Protein AF-A0AAW0YA06-F1 (afdb_monomer_lite)

Organism: Cherax quadricarinatus (NCBI:txid27406)

Foldseek 3Di:
DPDPPPDDPVPDDDDDDDPDAAAAAEDDPPHDAEEDEQEEQERHFDQDPVVRDTDANYEYAEQQYQAEQYEFEHYAAEPYEYEYYPQPCPPDPNSQEYYNYHFYHHPYYPYHYNDPRRHYDDDD

Sequence (124 aa):
WELENSCSHAEDVGIRCYPGTWAGIRLGMTAHESHIKGVVIEKAGLLDYTTRTFKPALQIDFHHHVIQDIEVRDNSHDGVGVIYSNQYAIANPDARVFKGCSFTRNKRHGISLKQMGVNITGEC

pLDDT: mean 84.18, std 11.28, range [50.59, 95.88]

Secondary structure (DSSP, 8-state):
---TT---GGG----------B--EEE-TTPPP-EEES-EEESB--EETTTTEEPPSEEEEEE-SEEES-EEES-SS-SEEEEEE-TT--S-GGGGEEES-EEES-SS-SEEESSS--EEES--

Structure (mmCIF, N/CA/C/O backbone):
data_AF-A0AAW0YA06-F1
#
_entry.id   AF-A0AAW0YA06-F1
#
loop_
_atom_site.group_PDB
_atom_site.id
_atom_site.type_symbol
_atom_site.label_atom_id
_atom_site.label_alt_id
_atom_site.label_comp_id
_atom_site.label_asym_id
_atom_site.label_entity_id
_atom_site.label_seq_id
_atom_site.pdbx_PDB_ins_code
_atom_site.Cartn_x
_atom_site.Cartn_y
_atom_site.Cartn_z
_atom_site.occupancy
_atom_site.B_iso_or_equiv
_atom_site.auth_seq_id
_atom_site.auth_comp_id
_atom_site.auth_asym_id
_atom_site.auth_atom_id
_atom_site.pdbx_PDB_model_num
ATOM 1 N N . TRP A 1 1 ? -21.695 16.722 49.289 1.00 50.59 1 TRP A N 1
ATOM 2 C CA . TRP A 1 1 ? -22.505 15.761 48.533 1.00 50.59 1 TRP A CA 1
ATOM 3 C C . TRP A 1 1 ? -21.975 15.835 47.121 1.00 50.59 1 TRP A C 1
ATOM 5 O O . TRP A 1 1 ? -22.292 16.769 46.400 1.00 50.59 1 TRP A O 1
ATOM 15 N N . GLU A 1 2 ? -21.006 14.974 46.818 1.00 55.81 2 GLU A N 1
ATOM 16 C CA . GLU A 1 2 ? -20.460 14.854 45.467 1.00 55.81 2 GLU A CA 1
ATOM 17 C C . GLU A 1 2 ? -21.506 14.140 44.612 1.00 55.81 2 GLU A C 1
ATOM 19 O O . GLU A 1 2 ? -22.093 13.146 45.039 1.00 55.81 2 GLU A O 1
ATOM 24 N N . LEU A 1 3 ? -21.819 14.725 43.460 1.00 62.06 3 LEU A N 1
ATOM 25 C CA . LEU A 1 3 ? -22.859 14.251 42.559 1.00 62.06 3 LEU A CA 1
ATOM 26 C C . LEU A 1 3 ? -22.314 13.045 41.778 1.00 62.06 3 LEU A C 1
ATOM 28 O O . LEU A 1 3 ? -21.813 13.189 40.667 1.00 62.06 3 LEU A O 1
ATOM 32 N N . GLU A 1 4 ? -22.366 11.854 42.375 1.00 58.62 4 GLU A N 1
ATOM 33 C CA . GLU A 1 4 ? -22.130 10.606 41.645 1.00 58.62 4 GLU A CA 1
ATOM 34 C C . GLU A 1 4 ? -23.171 10.481 40.518 1.00 58.62 4 GLU A C 1
ATOM 36 O O . GLU A 1 4 ? -24.377 10.529 40.772 1.00 58.62 4 GLU A O 1
ATOM 41 N N . ASN A 1 5 ? -22.693 10.290 39.280 1.00 64.94 5 ASN A N 1
ATOM 42 C CA . ASN A 1 5 ? -23.463 10.175 38.026 1.00 64.94 5 ASN A CA 1
ATOM 43 C C . ASN A 1 5 ? -23.934 11.497 37.380 1.00 64.94 5 ASN A C 1
ATOM 45 O O . ASN A 1 5 ? -25.054 11.582 36.882 1.00 64.94 5 ASN A O 1
ATOM 49 N N . SER A 1 6 ? -23.082 12.525 37.339 1.00 71.19 6 SER A N 1
ATOM 50 C CA . SER A 1 6 ? -23.384 13.797 36.658 1.00 71.19 6 SER A CA 1
ATOM 51 C C . SER A 1 6 ? -22.949 13.876 35.188 1.00 71.19 6 SER A C 1
ATOM 53 O O . SER A 1 6 ? -22.956 14.975 34.630 1.00 71.19 6 SER A O 1
ATOM 55 N N . CYS A 1 7 ? -22.504 12.774 34.575 1.00 76.81 7 CYS A N 1
ATOM 56 C CA . CYS A 1 7 ? -21.966 12.828 33.217 1.00 76.81 7 CYS A CA 1
ATOM 57 C C . CYS A 1 7 ? -23.055 13.206 32.203 1.00 76.81 7 CYS A C 1
ATOM 59 O O . CYS A 1 7 ? -24.151 12.646 32.191 1.00 76.81 7 CYS A O 1
ATOM 61 N N . SER A 1 8 ? -22.742 14.175 31.353 1.00 81.81 8 SER A N 1
ATOM 62 C CA . SER A 1 8 ? -23.577 14.607 30.235 1.00 81.81 8 SER A CA 1
ATOM 63 C C . SER A 1 8 ? -23.331 13.734 29.000 1.00 81.81 8 SER A C 1
ATOM 65 O O . SER A 1 8 ? -22.274 13.127 28.872 1.00 81.81 8 SER A O 1
ATOM 67 N N . HIS A 1 9 ? -24.242 13.747 28.019 1.00 82.75 9 HIS A N 1
ATOM 68 C CA . HIS A 1 9 ? -24.037 13.051 26.734 1.00 82.75 9 HIS A CA 1
ATOM 69 C C . HIS A 1 9 ? -22.807 13.531 25.938 1.00 82.75 9 HIS A C 1
ATOM 71 O O . HIS A 1 9 ? -22.383 12.877 24.988 1.00 82.75 9 HIS A O 1
ATOM 77 N N . ALA A 1 10 ? -22.203 14.666 26.313 1.00 79.44 10 ALA A N 1
ATOM 78 C CA . ALA A 1 10 ? -20.916 15.088 25.762 1.00 79.44 10 ALA A CA 1
ATOM 79 C C . ALA A 1 10 ? -19.749 14.183 26.211 1.00 79.44 10 ALA A C 1
ATOM 81 O O . ALA A 1 10 ? -18.671 14.234 25.623 1.00 79.44 10 ALA A O 1
ATOM 82 N N . GLU A 1 11 ? -19.966 13.359 27.237 1.00 82.38 11 GLU A N 1
ATOM 83 C CA . GLU A 1 11 ? -18.997 12.438 27.836 1.00 82.38 11 GLU A CA 1
ATOM 84 C C . GLU A 1 11 ? -19.298 10.972 27.473 1.00 82.38 11 GLU A C 1
ATOM 86 O O . GLU A 1 11 ? -18.693 10.053 28.028 1.00 82.38 11 GLU A O 1
ATOM 91 N N . ASP A 1 12 ? -20.202 10.741 26.514 1.00 83.25 12 ASP A N 1
ATOM 92 C CA . ASP A 1 12 ? -20.540 9.402 26.040 1.00 83.25 12 ASP A CA 1
ATOM 93 C C . ASP A 1 12 ? -19.331 8.744 25.352 1.00 83.25 12 ASP A C 1
ATOM 95 O O . ASP A 1 12 ? -18.788 9.227 24.352 1.00 83.25 12 ASP A O 1
ATOM 99 N N . VAL A 1 13 ? -18.919 7.585 25.870 1.00 80.69 13 VAL A N 1
ATOM 100 C CA . VAL A 1 13 ? -17.840 6.775 25.291 1.00 80.69 13 VAL A CA 1
ATOM 101 C C . VAL A 1 13 ? -18.437 5.716 24.369 1.00 80.69 13 VAL A C 1
ATOM 103 O O . VAL A 1 13 ? -19.049 4.746 24.810 1.00 80.69 13 VAL A O 1
ATOM 106 N N . GLY A 1 14 ? -18.220 5.870 23.063 1.00 79.50 14 GLY A N 1
ATOM 107 C CA . GLY A 1 14 ? -18.595 4.866 22.068 1.00 79.50 14 GLY A CA 1
ATOM 108 C C . GLY A 1 14 ? -17.516 3.797 21.885 1.00 79.50 14 GLY A C 1
ATOM 109 O O . GLY A 1 14 ? -16.374 4.112 21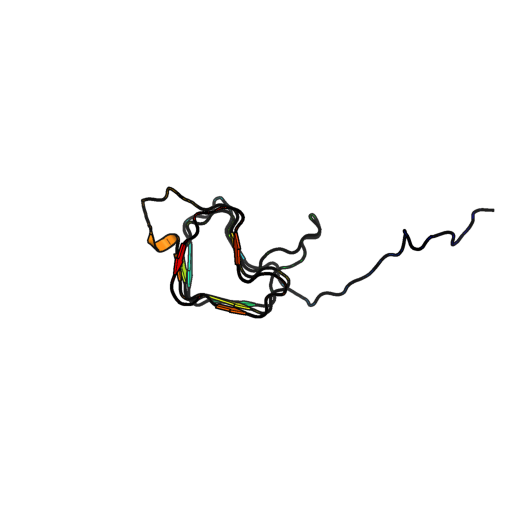.551 1.00 79.50 14 GLY A O 1
ATOM 110 N N . ILE A 1 15 ? -17.881 2.519 22.025 1.00 80.12 15 ILE A N 1
ATOM 111 C CA . ILE A 1 15 ? -17.013 1.385 21.675 1.00 80.12 15 ILE A CA 1
ATOM 112 C C . ILE A 1 15 ? -17.396 0.887 20.281 1.00 80.12 15 ILE A C 1
ATOM 114 O O . ILE A 1 15 ? -18.559 0.591 20.012 1.00 80.12 15 ILE A O 1
ATOM 118 N N . ARG A 1 16 ? -16.412 0.762 19.384 1.00 77.94 16 ARG A N 1
ATOM 119 C CA . ARG A 1 16 ? -16.609 0.195 18.044 1.00 77.94 16 ARG A CA 1
ATOM 120 C C . ARG A 1 16 ? -15.691 -0.997 17.829 1.00 77.94 16 ARG A C 1
ATOM 122 O O . ARG A 1 16 ? -14.472 -0.848 17.792 1.00 77.94 16 ARG A O 1
ATOM 129 N N . CYS A 1 17 ? -16.291 -2.167 17.640 1.00 78.94 17 CYS A N 1
ATOM 130 C CA . CYS A 1 17 ? -15.562 -3.382 17.302 1.00 78.94 17 CYS A CA 1
ATOM 131 C C . CYS A 1 17 ? -15.125 -3.353 15.834 1.00 78.94 17 CYS A C 1
ATOM 133 O O . CYS A 1 17 ? -15.897 -2.985 14.943 1.00 78.94 17 CYS A O 1
ATOM 135 N N . TYR A 1 18 ? -13.894 -3.789 15.584 1.00 77.38 18 TYR A N 1
ATOM 136 C CA . TYR A 1 18 ? -13.359 -4.004 14.245 1.00 77.38 18 TYR A CA 1
ATOM 137 C C . TYR A 1 18 ? -12.968 -5.477 14.088 1.00 77.38 18 TYR A C 1
ATOM 139 O O . TYR A 1 18 ? -12.548 -6.095 15.067 1.00 77.38 18 TYR A O 1
ATOM 147 N N . PRO A 1 19 ? -13.112 -6.058 12.882 1.00 81.44 19 PRO A N 1
ATOM 148 C CA . PRO A 1 19 ? -12.609 -7.399 12.623 1.00 81.44 19 PRO A CA 1
ATOM 149 C C . PRO A 1 19 ? -11.094 -7.440 12.846 1.00 81.44 19 PRO A C 1
ATOM 151 O O . PRO A 1 19 ? -10.405 -6.446 12.610 1.00 81.44 19 PRO A O 1
ATOM 154 N N . GLY A 1 20 ? -10.583 -8.592 13.283 1.00 82.25 20 GLY A N 1
ATOM 155 C CA . GLY A 1 20 ? -9.148 -8.801 13.438 1.00 82.25 20 GLY A CA 1
ATOM 156 C C . GLY A 1 20 ? -8.441 -8.645 12.093 1.00 82.25 20 GLY A C 1
ATOM 157 O O . GLY A 1 20 ? -8.653 -9.445 11.184 1.00 82.25 20 GLY A O 1
ATOM 158 N N . THR A 1 21 ? -7.620 -7.608 11.971 1.00 89.19 21 THR A N 1
ATOM 159 C CA . THR A 1 21 ? -6.784 -7.343 10.797 1.00 89.19 21 THR A CA 1
ATOM 160 C C . THR A 1 21 ? -5.326 -7.268 11.199 1.00 89.19 21 THR A C 1
ATOM 162 O O . THR A 1 21 ? -5.008 -6.901 12.329 1.00 89.19 21 THR A O 1
ATOM 165 N N . TRP A 1 22 ? -4.428 -7.574 10.273 1.00 91.56 22 TRP A N 1
ATOM 166 C CA . TRP A 1 22 ? -2.991 -7.419 10.489 1.00 91.56 22 TRP A CA 1
ATOM 167 C C . TRP A 1 22 ? -2.506 -6.045 10.007 1.00 91.56 22 TRP A C 1
ATOM 169 O O . TRP A 1 22 ? -3.250 -5.278 9.390 1.00 91.56 22 TRP A O 1
ATOM 179 N N . ALA A 1 23 ? -1.258 -5.702 10.328 1.00 89.44 23 ALA A N 1
ATOM 180 C CA . ALA A 1 23 ? -0.704 -4.376 10.053 1.00 89.44 23 ALA A CA 1
ATOM 181 C C . ALA A 1 23 ? -0.622 -4.028 8.557 1.00 89.44 23 ALA A C 1
ATOM 183 O O . ALA A 1 23 ? -0.687 -2.851 8.218 1.00 89.44 23 ALA A O 1
ATOM 184 N N . GLY A 1 24 ? -0.536 -5.030 7.680 1.00 93.50 24 GLY A N 1
ATOM 185 C CA . GLY A 1 24 ? -0.212 -4.839 6.271 1.00 93.50 24 GLY A CA 1
ATOM 186 C C . GLY A 1 24 ? 1.295 -4.840 6.018 1.00 93.50 24 GLY A C 1
ATOM 187 O O . GLY A 1 24 ? 2.094 -5.219 6.879 1.00 93.50 24 GLY A O 1
ATOM 188 N N . ILE A 1 25 ? 1.680 -4.418 4.819 1.00 94.06 25 ILE A N 1
ATOM 189 C CA . ILE A 1 25 ? 3.073 -4.342 4.369 1.00 94.06 25 ILE A CA 1
ATOM 190 C C . ILE A 1 25 ? 3.482 -2.875 4.322 1.00 94.06 25 ILE A C 1
ATOM 192 O O . ILE A 1 25 ? 2.747 -2.042 3.795 1.00 94.06 25 ILE A O 1
ATOM 196 N N . ARG A 1 26 ? 4.672 -2.554 4.834 1.00 93.81 26 ARG A N 1
ATOM 197 C CA . ARG A 1 26 ? 5.251 -1.215 4.716 1.00 93.81 26 ARG A CA 1
ATOM 198 C C . ARG A 1 26 ? 6.625 -1.267 4.067 1.00 93.81 26 ARG A C 1
ATOM 200 O O . ARG A 1 26 ? 7.537 -1.894 4.597 1.00 93.81 26 ARG A O 1
ATOM 207 N N . LEU A 1 27 ? 6.771 -0.544 2.965 1.00 93.62 27 LEU A N 1
ATOM 208 C CA . LEU A 1 27 ? 8.048 -0.244 2.335 1.00 93.62 27 LEU A CA 1
ATOM 209 C C . LEU A 1 27 ? 8.522 1.112 2.862 1.00 93.62 27 LEU A C 1
ATOM 211 O O . LEU A 1 27 ? 7.934 2.155 2.565 1.00 93.62 27 LEU A O 1
ATOM 215 N N . GLY A 1 28 ? 9.518 1.069 3.747 1.00 92.75 28 GLY A N 1
ATOM 216 C CA . GLY A 1 28 ? 10.032 2.250 4.438 1.00 92.75 28 GLY A CA 1
ATOM 217 C C . GLY A 1 28 ? 10.845 3.170 3.528 1.00 92.75 28 GLY A C 1
ATOM 218 O O . GLY A 1 28 ? 11.366 2.742 2.505 1.00 92.75 28 GLY A O 1
ATOM 219 N N . MET A 1 29 ? 11.019 4.427 3.945 1.00 91.06 29 MET A N 1
ATOM 220 C CA . MET A 1 29 ? 11.734 5.464 3.176 1.00 91.06 29 MET A CA 1
ATOM 221 C C . MET A 1 29 ? 13.146 5.072 2.712 1.00 91.06 29 MET A C 1
ATOM 223 O O . MET A 1 29 ? 13.612 5.564 1.691 1.00 91.06 29 MET A O 1
ATOM 227 N N . THR A 1 30 ? 13.847 4.242 3.485 1.00 91.31 30 THR A N 1
ATOM 228 C CA . THR A 1 30 ? 15.235 3.820 3.228 1.00 91.31 30 THR A CA 1
ATOM 229 C C . THR A 1 30 ? 15.336 2.422 2.626 1.00 91.31 30 THR A C 1
ATOM 231 O O . THR A 1 30 ? 16.445 1.911 2.444 1.00 91.31 30 THR A O 1
ATOM 234 N N . ALA A 1 31 ? 14.199 1.779 2.342 1.00 89.31 31 ALA A N 1
ATOM 235 C CA . ALA A 1 31 ? 14.193 0.490 1.674 1.00 89.31 31 ALA A CA 1
ATOM 236 C C . ALA A 1 31 ? 14.907 0.615 0.322 1.00 89.31 31 ALA A C 1
ATOM 238 O O . ALA A 1 31 ? 14.855 1.654 -0.330 1.00 89.31 31 ALA A O 1
ATOM 239 N N . HIS A 1 32 ? 15.632 -0.427 -0.074 1.00 87.94 32 HIS A N 1
ATOM 240 C CA . HIS A 1 32 ? 16.143 -0.516 -1.438 1.00 87.94 32 HIS A CA 1
ATOM 241 C C . HIS A 1 32 ? 15.019 -0.952 -2.380 1.00 87.94 32 HIS A C 1
ATOM 243 O O . HIS A 1 32 ? 13.982 -1.461 -1.934 1.00 87.94 32 HIS A O 1
ATOM 249 N N . GLU A 1 33 ? 15.238 -0.772 -3.686 1.00 87.38 33 GLU A N 1
ATOM 250 C CA . GLU A 1 33 ? 14.307 -1.257 -4.703 1.00 87.38 33 GLU A CA 1
ATOM 251 C C . GLU A 1 33 ? 13.927 -2.714 -4.402 1.00 87.38 33 GLU A C 1
ATOM 253 O O . GLU A 1 33 ? 14.774 -3.566 -4.138 1.00 87.38 33 GLU A O 1
ATOM 258 N N . SER A 1 34 ? 12.622 -2.967 -4.376 1.00 88.56 34 SER A N 1
ATOM 259 C CA . SER A 1 34 ? 12.033 -4.246 -3.986 1.00 88.56 34 SER A CA 1
ATOM 260 C C . SER A 1 34 ? 10.934 -4.580 -4.977 1.00 88.56 34 SER A C 1
ATOM 262 O O . SER A 1 34 ? 10.322 -3.679 -5.554 1.00 88.56 34 SER A O 1
ATOM 264 N N . HIS A 1 35 ? 10.731 -5.868 -5.229 1.00 90.00 35 HIS A N 1
ATOM 265 C CA . HIS A 1 35 ? 9.823 -6.347 -6.265 1.00 90.00 35 HIS A CA 1
ATOM 266 C C . HIS A 1 35 ? 8.684 -7.110 -5.595 1.00 90.00 35 HIS A C 1
ATOM 268 O O . HIS A 1 35 ? 8.921 -8.111 -4.922 1.00 90.00 35 HIS A O 1
ATOM 274 N N . ILE A 1 36 ? 7.453 -6.637 -5.777 1.00 91.38 36 ILE A N 1
ATOM 275 C CA . ILE A 1 36 ? 6.233 -7.301 -5.309 1.00 91.38 36 ILE A CA 1
ATOM 276 C C . ILE A 1 36 ? 5.419 -7.657 -6.546 1.00 91.38 36 ILE A C 1
ATOM 278 O O . ILE A 1 36 ? 4.956 -6.766 -7.260 1.00 91.38 36 ILE A O 1
ATOM 282 N N . LYS A 1 37 ? 5.286 -8.959 -6.815 1.00 92.44 37 LYS A N 1
ATOM 283 C CA . LYS A 1 37 ? 4.596 -9.469 -8.003 1.00 92.44 37 LYS A CA 1
ATOM 284 C C . LYS A 1 37 ? 3.682 -10.640 -7.675 1.00 92.44 37 LYS A C 1
ATOM 286 O O . LYS A 1 37 ? 4.121 -11.545 -6.970 1.00 92.44 37 LYS A O 1
ATOM 291 N N . GLY A 1 38 ? 2.454 -10.642 -8.196 1.00 93.06 38 GLY A N 1
ATOM 292 C CA . GLY A 1 38 ? 1.536 -11.782 -8.056 1.00 93.06 38 GLY A CA 1
ATOM 293 C C . GLY A 1 38 ? 1.048 -12.011 -6.622 1.00 93.06 38 GLY A C 1
ATOM 294 O O . GLY A 1 38 ? 0.904 -13.157 -6.198 1.00 93.06 38 GLY A O 1
ATOM 295 N N . VAL A 1 39 ? 0.870 -10.940 -5.843 1.00 94.69 39 VAL A N 1
ATOM 296 C CA . VAL A 1 39 ? 0.545 -11.023 -4.409 1.00 94.69 39 VAL A CA 1
ATOM 297 C C . VAL A 1 39 ? -0.894 -10.590 -4.149 1.00 94.69 39 VAL A C 1
ATOM 299 O O . VAL A 1 39 ? -1.337 -9.559 -4.649 1.00 94.69 39 VAL A O 1
ATOM 302 N N . VAL A 1 40 ? -1.588 -11.341 -3.290 1.00 95.88 40 VAL A N 1
ATOM 303 C CA . VAL A 1 40 ? -2.904 -10.975 -2.750 1.00 95.88 40 VAL A CA 1
ATOM 304 C C . VAL A 1 40 ? -2.737 -10.416 -1.336 1.00 95.88 40 VAL A C 1
ATOM 306 O O . VAL A 1 40 ? -2.205 -11.088 -0.453 1.00 95.88 40 VAL A O 1
ATOM 309 N N . ILE A 1 41 ? -3.197 -9.186 -1.109 1.00 95.75 41 ILE A N 1
ATOM 310 C CA . ILE A 1 41 ? -3.173 -8.498 0.184 1.00 95.75 41 ILE A CA 1
ATOM 311 C C . ILE A 1 41 ? -4.612 -8.323 0.667 1.00 95.75 41 ILE A C 1
ATOM 313 O O . ILE A 1 41 ? -5.375 -7.524 0.118 1.00 95.75 41 ILE A O 1
ATOM 317 N N . GLU A 1 42 ? -4.974 -9.048 1.725 1.00 94.94 42 GLU A N 1
ATOM 318 C CA . GLU A 1 42 ? -6.316 -8.991 2.304 1.00 94.94 42 GLU A CA 1
ATOM 319 C C . GLU A 1 42 ? -6.334 -8.899 3.829 1.00 94.94 42 GLU A C 1
ATOM 321 O O . GLU A 1 42 ? -5.382 -9.296 4.508 1.00 94.94 42 GLU A O 1
ATOM 326 N N . LYS A 1 43 ? -7.450 -8.389 4.373 1.00 93.75 43 LYS A N 1
ATOM 327 C CA . LYS A 1 43 ? -7.705 -8.266 5.821 1.00 93.75 43 LYS A CA 1
ATOM 328 C C . LYS A 1 43 ? -6.596 -7.507 6.565 1.00 93.75 43 LYS A C 1
ATOM 330 O O . LYS A 1 43 ? -6.288 -7.813 7.718 1.00 93.75 43 LYS A O 1
ATOM 335 N N . ALA A 1 44 ? -5.995 -6.517 5.911 1.00 92.94 44 ALA A N 1
ATOM 336 C CA . ALA A 1 44 ? -4.938 -5.668 6.445 1.00 92.94 44 ALA A CA 1
ATOM 337 C C . ALA A 1 44 ? -5.448 -4.259 6.798 1.00 92.94 44 ALA A C 1
ATOM 339 O O . ALA A 1 44 ? -6.629 -3.936 6.629 1.00 92.94 44 ALA A O 1
ATOM 340 N N . GLY A 1 45 ? -4.539 -3.419 7.294 1.00 86.25 45 GLY A N 1
ATOM 341 C CA . GLY A 1 45 ? -4.813 -2.043 7.695 1.00 86.25 45 GLY A CA 1
ATOM 342 C C . GLY A 1 45 ? -5.232 -1.937 9.156 1.00 86.25 45 GLY A C 1
ATOM 343 O O . GLY A 1 45 ? -6.306 -1.424 9.457 1.00 86.25 45 GLY A O 1
ATOM 344 N N . LEU A 1 46 ? -4.403 -2.463 10.063 1.00 82.56 46 LEU A N 1
ATOM 345 C CA . LEU A 1 46 ? -4.594 -2.364 11.513 1.00 82.56 46 LEU A CA 1
ATOM 346 C C . LEU A 1 46 ? -4.632 -0.897 11.982 1.00 82.56 46 LEU A C 1
ATOM 348 O O . LEU A 1 46 ? -3.944 -0.024 11.446 1.00 82.56 46 LEU A O 1
ATOM 352 N N . LEU A 1 47 ? -5.434 -0.643 13.018 1.00 79.06 47 LEU A N 1
ATOM 353 C CA . LEU A 1 47 ? -5.452 0.625 13.741 1.00 79.06 47 LEU A CA 1
ATOM 354 C C . LEU A 1 47 ? -4.149 0.788 14.528 1.00 79.06 47 LEU A C 1
ATOM 356 O O . LEU A 1 47 ? -3.871 0.022 15.449 1.00 79.06 47 LEU A O 1
ATOM 360 N N . ASP A 1 48 ? -3.370 1.810 14.198 1.00 77.88 48 ASP A N 1
ATOM 361 C CA . ASP A 1 48 ? -2.228 2.209 15.012 1.00 77.88 48 ASP A CA 1
ATOM 362 C C . ASP A 1 48 ? -2.733 2.957 16.254 1.00 77.88 48 ASP A C 1
ATOM 364 O O . ASP A 1 48 ? -3.254 4.069 16.152 1.00 77.88 48 ASP A O 1
ATOM 368 N N . TYR A 1 49 ? -2.585 2.343 17.431 1.00 71.56 49 TYR A N 1
ATOM 369 C CA . TYR A 1 49 ? -3.059 2.891 18.706 1.00 71.56 49 TYR A CA 1
ATOM 370 C C . TYR A 1 49 ? -2.359 4.191 19.115 1.00 71.56 49 TYR A C 1
ATOM 372 O O . TYR A 1 49 ? -2.949 4.988 19.843 1.00 71.56 49 TYR A O 1
ATOM 380 N N . THR A 1 50 ? -1.134 4.433 18.636 1.00 78.31 50 THR A N 1
ATOM 381 C CA . THR A 1 50 ? -0.383 5.651 18.977 1.00 78.31 50 THR A CA 1
ATOM 382 C C . THR A 1 50 ? -0.943 6.866 18.249 1.00 78.31 50 THR A C 1
ATOM 384 O O . THR A 1 50 ? -1.166 7.912 18.853 1.00 78.31 50 THR A O 1
ATOM 387 N N . THR A 1 51 ? -1.244 6.713 16.958 1.00 80.62 51 THR A N 1
ATOM 388 C CA . THR A 1 51 ? -1.786 7.792 16.123 1.00 80.62 51 THR A CA 1
ATOM 389 C C . THR A 1 51 ? -3.311 7.785 16.049 1.00 80.62 51 THR A C 1
ATOM 391 O O . THR A 1 51 ? -3.895 8.729 15.527 1.00 80.62 51 THR A O 1
ATOM 394 N N . ARG A 1 52 ? -3.966 6.731 16.557 1.00 77.25 52 ARG A N 1
ATOM 395 C CA . ARG A 1 52 ? -5.411 6.463 16.426 1.00 77.25 52 ARG A CA 1
ATOM 396 C C . ARG A 1 52 ? -5.886 6.499 14.969 1.00 77.25 52 ARG A C 1
ATOM 398 O O . ARG A 1 52 ? -7.023 6.869 14.685 1.00 77.25 52 ARG A O 1
ATOM 405 N N . THR A 1 53 ? -5.014 6.112 14.035 1.00 83.44 53 THR A N 1
ATOM 406 C CA . THR A 1 53 ? -5.322 6.089 12.600 1.00 83.44 53 THR A CA 1
ATOM 407 C C . THR A 1 53 ? -5.149 4.696 12.027 1.00 83.44 53 THR A C 1
ATOM 409 O O . THR A 1 53 ? -4.175 4.001 12.316 1.00 83.44 53 THR A O 1
ATOM 412 N N . PHE A 1 54 ? -6.106 4.281 11.203 1.00 86.19 54 PHE A N 1
ATOM 413 C CA . PHE A 1 54 ? -5.928 3.100 10.374 1.00 86.19 54 PHE A CA 1
ATOM 414 C C . PHE A 1 54 ? -4.863 3.369 9.313 1.00 86.19 54 PHE A C 1
ATOM 416 O O . PHE A 1 54 ? -4.763 4.484 8.790 1.00 86.19 54 PHE A O 1
ATOM 423 N N . LYS A 1 55 ? -4.063 2.346 9.019 1.00 90.50 55 LYS A N 1
ATOM 424 C CA . LYS A 1 55 ? -3.029 2.394 7.985 1.00 90.50 55 LYS A CA 1
ATOM 425 C C . LYS A 1 55 ? -3.506 1.691 6.711 1.00 90.50 55 LYS A C 1
ATOM 427 O O . LYS A 1 55 ? -4.364 0.812 6.804 1.00 90.50 55 LYS A O 1
ATOM 432 N N . PRO A 1 56 ? -2.977 2.068 5.536 1.00 93.62 56 PRO A N 1
ATOM 433 C CA . PRO A 1 56 ? -3.238 1.337 4.302 1.00 93.62 56 PRO A CA 1
ATOM 434 C C . PRO A 1 56 ? -2.714 -0.104 4.393 1.00 93.62 56 PRO A C 1
ATOM 436 O O . PRO A 1 56 ? -1.785 -0.385 5.150 1.00 93.62 56 PRO A O 1
ATOM 439 N N . ALA A 1 57 ? -3.284 -1.010 3.599 1.00 95.06 57 ALA A N 1
ATOM 440 C CA . ALA A 1 57 ? -2.855 -2.408 3.543 1.00 95.06 57 ALA A CA 1
ATOM 441 C C . ALA A 1 57 ? -1.433 -2.578 2.980 1.00 95.06 57 ALA A C 1
ATOM 443 O O . ALA A 1 57 ? -0.666 -3.408 3.470 1.00 95.06 57 ALA A O 1
ATOM 444 N N . LEU A 1 58 ? -1.071 -1.763 1.990 1.00 94.88 58 LEU A N 1
ATOM 445 C CA . LEU A 1 58 ? 0.289 -1.603 1.485 1.00 94.88 58 LEU A CA 1
ATOM 446 C C . LEU A 1 58 ? 0.688 -0.131 1.590 1.00 94.88 58 LEU A C 1
ATOM 448 O O . LEU A 1 58 ? 0.198 0.713 0.841 1.00 94.88 58 LEU A O 1
ATOM 452 N N . GLN A 1 59 ? 1.589 0.182 2.515 1.00 94.56 59 GLN A N 1
ATOM 453 C CA . GLN A 1 59 ? 2.157 1.516 2.656 1.00 94.56 59 GLN A CA 1
ATOM 454 C C . GLN A 1 59 ? 3.506 1.597 1.945 1.00 94.56 59 GLN A C 1
ATOM 456 O O . GLN A 1 59 ? 4.431 0.859 2.275 1.00 94.56 59 GLN A O 1
ATOM 461 N N . ILE A 1 60 ? 3.641 2.532 1.012 1.00 93.75 60 ILE A N 1
ATOM 462 C CA . ILE A 1 60 ? 4.897 2.845 0.341 1.00 93.75 60 ILE A CA 1
ATOM 463 C C . ILE A 1 60 ? 5.297 4.256 0.741 1.00 93.75 60 ILE A C 1
ATOM 465 O O . ILE A 1 60 ? 4.694 5.239 0.308 1.00 93.75 60 ILE A O 1
ATOM 469 N N . ASP A 1 61 ? 6.315 4.362 1.587 1.00 93.31 61 ASP A N 1
ATOM 470 C CA . ASP A 1 61 ? 6.777 5.668 2.036 1.00 93.31 61 ASP A CA 1
ATOM 471 C C . ASP A 1 61 ? 7.529 6.392 0.908 1.00 93.31 61 ASP A C 1
ATOM 473 O O . ASP A 1 61 ? 7.315 7.586 0.702 1.00 93.31 61 ASP A O 1
ATOM 477 N N . PHE A 1 62 ? 8.342 5.667 0.130 1.00 90.50 62 PHE A N 1
ATOM 478 C CA . PHE A 1 62 ? 9.057 6.197 -1.030 1.00 90.50 62 PHE A CA 1
ATOM 479 C C . PHE A 1 62 ? 8.924 5.269 -2.242 1.00 90.50 62 PHE A C 1
ATOM 481 O O . PHE A 1 62 ? 9.420 4.147 -2.250 1.00 90.50 62 PHE A O 1
ATOM 488 N N . HIS A 1 63 ? 8.233 5.727 -3.284 1.00 88.12 63 HIS A N 1
ATOM 489 C CA . HIS A 1 63 ? 7.951 4.900 -4.451 1.00 88.12 63 HIS A CA 1
ATOM 490 C C . HIS A 1 63 ? 9.126 4.863 -5.434 1.00 88.12 63 HIS A C 1
ATOM 492 O O . HIS A 1 63 ? 9.352 5.798 -6.209 1.00 88.12 63 HIS A O 1
ATOM 498 N N . HIS A 1 64 ? 9.844 3.744 -5.385 1.00 87.69 64 HIS A N 1
ATOM 499 C CA . HIS A 1 64 ? 10.849 3.286 -6.351 1.00 87.69 64 HIS A CA 1
ATOM 500 C C . HIS A 1 64 ? 10.846 1.745 -6.480 1.00 87.69 64 HIS A C 1
ATOM 502 O O . HIS A 1 64 ? 11.854 1.146 -6.833 1.00 87.69 64 HIS A O 1
ATOM 508 N N . HIS A 1 65 ? 9.742 1.103 -6.085 1.00 88.19 65 HIS A N 1
ATOM 509 C CA . HIS A 1 65 ? 9.599 -0.350 -6.007 1.00 88.19 65 HIS A CA 1
ATOM 510 C C . HIS A 1 65 ? 8.760 -0.857 -7.177 1.00 88.19 65 HIS A C 1
ATOM 512 O O . HIS A 1 65 ? 7.777 -0.227 -7.554 1.00 88.19 65 HIS A O 1
ATOM 518 N N . VAL A 1 66 ? 9.089 -2.038 -7.695 1.00 88.62 66 VAL A N 1
ATOM 519 C CA . VAL A 1 66 ? 8.322 -2.665 -8.775 1.00 88.62 66 VAL A CA 1
ATOM 520 C C . VAL A 1 66 ? 7.091 -3.347 -8.180 1.00 88.62 66 VAL A C 1
ATOM 522 O O . VAL A 1 66 ? 7.233 -4.345 -7.471 1.00 88.62 66 VAL A O 1
ATOM 525 N N . ILE A 1 67 ? 5.895 -2.840 -8.490 1.00 90.94 67 ILE A N 1
ATOM 526 C CA . ILE A 1 67 ? 4.614 -3.395 -8.029 1.00 90.94 67 ILE A CA 1
ATOM 527 C C . ILE A 1 67 ? 3.787 -3.851 -9.234 1.00 90.94 67 ILE A C 1
ATOM 529 O O . ILE A 1 67 ? 3.346 -3.030 -10.039 1.00 90.94 67 ILE A O 1
ATOM 533 N N . GLN A 1 68 ? 3.600 -5.163 -9.382 1.00 91.38 68 GLN A N 1
ATOM 534 C CA . GLN A 1 68 ? 2.930 -5.744 -10.552 1.00 91.38 68 GLN A CA 1
ATOM 535 C C . GLN A 1 68 ? 1.968 -6.858 -10.147 1.00 91.38 68 GLN A C 1
ATOM 537 O O . GLN A 1 68 ? 2.262 -7.625 -9.237 1.00 91.38 68 GLN A O 1
ATOM 542 N N . ASP A 1 69 ? 0.842 -6.976 -10.841 1.00 92.38 69 ASP A N 1
ATOM 543 C CA . ASP A 1 69 ? -0.083 -8.105 -10.713 1.00 92.38 69 ASP A CA 1
ATOM 544 C C . ASP A 1 69 ? -0.513 -8.346 -9.252 1.00 92.38 69 ASP A C 1
ATOM 546 O O . ASP A 1 69 ? -0.453 -9.467 -8.743 1.00 92.38 69 ASP A O 1
ATOM 550 N N . ILE A 1 70 ? -0.859 -7.268 -8.537 1.00 93.56 70 ILE A N 1
ATOM 551 C CA . ILE A 1 70 ? -1.286 -7.341 -7.134 1.00 93.56 70 ILE A CA 1
ATOM 552 C C . ILE A 1 70 ? -2.802 -7.227 -7.000 1.00 93.56 70 ILE A C 1
ATOM 554 O O . ILE A 1 70 ? -3.443 -6.404 -7.651 1.00 93.56 70 ILE A O 1
ATOM 558 N N . GLU A 1 71 ? -3.373 -7.992 -6.078 1.00 95.19 71 GLU A N 1
ATOM 559 C CA . GLU A 1 71 ? -4.785 -7.903 -5.707 1.00 95.19 71 GLU A CA 1
ATOM 560 C C . GLU A 1 71 ? -4.889 -7.426 -4.260 1.0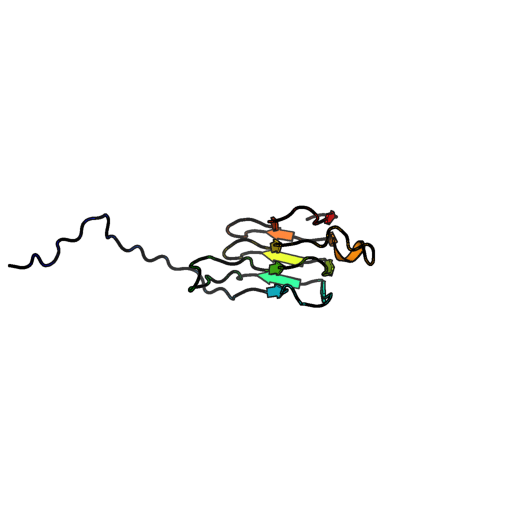0 95.19 71 GLU A C 1
ATOM 562 O O . GLU A 1 71 ? -4.420 -8.089 -3.339 1.00 95.19 71 GLU A O 1
ATOM 567 N N . VAL A 1 72 ? -5.500 -6.267 -4.033 1.00 95.06 72 VAL A N 1
ATOM 568 C CA . VAL A 1 72 ? -5.633 -5.673 -2.702 1.00 95.06 72 VAL A CA 1
ATOM 569 C C . VAL A 1 72 ? -7.110 -5.553 -2.365 1.00 95.06 72 VAL A C 1
ATOM 571 O O . VAL A 1 72 ? -7.813 -4.678 -2.888 1.00 95.06 72 VAL A O 1
ATOM 574 N N . ARG A 1 73 ? -7.588 -6.440 -1.484 1.00 95.50 73 ARG A N 1
ATOM 575 C CA . ARG A 1 73 ? -9.019 -6.572 -1.205 1.00 95.50 73 ARG A CA 1
ATOM 576 C C . ARG A 1 73 ? -9.403 -6.720 0.254 1.00 95.50 73 ARG A C 1
ATOM 578 O O . ARG A 1 73 ? -8.633 -7.203 1.071 1.00 95.50 73 ARG A O 1
ATOM 585 N N . ASP A 1 74 ? -10.638 -6.340 0.569 1.00 94.38 74 ASP A N 1
ATOM 586 C CA . ASP A 1 74 ? -11.257 -6.582 1.879 1.00 94.38 74 ASP A CA 1
ATOM 587 C C . ASP A 1 74 ? -10.434 -6.013 3.065 1.00 94.38 74 ASP A C 1
ATOM 589 O O . ASP A 1 74 ? -10.362 -6.607 4.145 1.00 94.38 74 ASP A O 1
ATOM 593 N N . ASN A 1 75 ? -9.781 -4.858 2.869 1.00 94.00 75 ASN A N 1
ATOM 594 C CA . ASN A 1 75 ? -8.939 -4.217 3.884 1.00 94.00 75 ASN A CA 1
ATOM 595 C C . ASN A 1 75 ? -9.705 -3.205 4.748 1.00 94.00 75 ASN A C 1
ATOM 597 O O . ASN A 1 75 ? -10.688 -2.593 4.323 1.00 94.00 75 ASN A O 1
ATOM 601 N N . SER A 1 76 ? -9.233 -3.000 5.981 1.00 91.88 76 SER A N 1
ATOM 602 C CA . SER A 1 76 ? -9.881 -2.139 6.980 1.00 91.88 76 SER A CA 1
ATOM 603 C C . SER A 1 76 ? -9.795 -0.638 6.678 1.00 91.88 76 SER A C 1
ATOM 605 O O . SER A 1 76 ? -10.493 0.146 7.325 1.00 91.88 76 SER A O 1
ATOM 607 N N . HIS A 1 77 ? -8.990 -0.229 5.696 1.00 92.12 77 HIS A N 1
ATOM 608 C CA . HIS A 1 77 ? -8.803 1.166 5.292 1.00 92.12 77 HIS A CA 1
ATOM 609 C C . HIS A 1 77 ? -8.493 1.255 3.790 1.00 92.12 77 HIS A C 1
ATOM 611 O O . HIS A 1 77 ? -9.184 0.611 3.002 1.00 92.12 77 HIS A O 1
ATOM 617 N N . ASP A 1 78 ? -7.517 2.067 3.397 1.00 94.31 78 ASP A N 1
ATOM 618 C CA . ASP A 1 78 ? -7.019 2.188 2.035 1.00 94.31 78 ASP A CA 1
ATOM 619 C C . ASP A 1 78 ? -6.293 0.900 1.621 1.00 94.31 78 ASP A C 1
ATOM 621 O O . ASP A 1 78 ? -5.627 0.257 2.437 1.00 94.31 78 ASP A O 1
ATOM 625 N N . GLY A 1 79 ? -6.402 0.515 0.351 1.00 94.31 79 GLY A N 1
ATOM 626 C CA . GLY A 1 79 ? -5.643 -0.608 -0.193 1.00 94.31 79 GLY A CA 1
ATOM 627 C C . GLY A 1 79 ? -4.152 -0.277 -0.256 1.00 94.31 79 GLY A C 1
ATOM 628 O O . GLY A 1 79 ? -3.342 -0.851 0.467 1.00 94.31 79 GLY A O 1
ATOM 629 N N . VAL A 1 80 ? -3.784 0.699 -1.081 1.00 94.25 80 VAL A N 1
ATOM 630 C CA . VAL A 1 80 ? -2.398 1.161 -1.232 1.00 94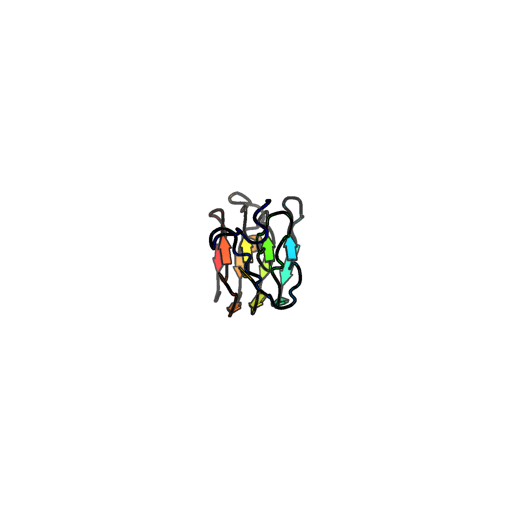.25 80 VAL A CA 1
ATOM 631 C C . VAL A 1 80 ? -2.292 2.624 -0.831 1.00 94.25 80 VAL A C 1
ATOM 633 O O . VAL A 1 80 ? -3.089 3.449 -1.266 1.00 94.25 80 VAL A O 1
ATOM 636 N N . GLY A 1 81 ? -1.291 2.966 -0.026 1.00 94.06 81 GLY A N 1
ATOM 637 C CA . GLY A 1 81 ? -0.970 4.344 0.326 1.00 94.06 81 GLY A CA 1
ATOM 638 C C . GLY A 1 81 ? 0.454 4.691 -0.076 1.00 94.06 81 GLY A C 1
ATOM 639 O O . GLY A 1 81 ? 1.390 4.117 0.473 1.00 94.06 81 GLY A O 1
ATOM 640 N N . VAL A 1 82 ? 0.624 5.650 -0.985 1.00 92.69 82 VAL A N 1
ATOM 641 C CA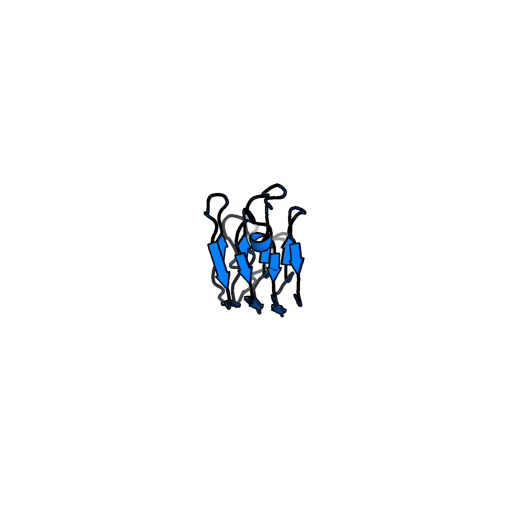 . VAL A 1 82 ? 1.939 6.163 -1.394 1.00 92.69 82 VAL A CA 1
ATOM 642 C C . VAL A 1 82 ? 2.157 7.550 -0.799 1.00 92.69 82 VAL A C 1
ATOM 644 O O . VAL A 1 82 ? 1.356 8.463 -1.019 1.00 92.69 82 VAL A O 1
ATOM 647 N N . ILE A 1 83 ? 3.240 7.721 -0.037 1.00 91.88 83 ILE A N 1
ATOM 648 C CA . ILE A 1 83 ? 3.569 9.001 0.603 1.00 91.88 83 ILE A CA 1
ATOM 649 C C . ILE A 1 83 ? 4.377 9.880 -0.352 1.00 91.88 83 ILE A C 1
ATOM 651 O O . ILE A 1 83 ? 3.890 10.927 -0.776 1.00 91.88 83 ILE A O 1
ATOM 655 N N . TYR A 1 84 ? 5.584 9.446 -0.706 1.00 89.62 84 TYR A N 1
ATOM 656 C CA . TYR A 1 84 ? 6.476 10.156 -1.614 1.00 89.62 84 TYR A CA 1
ATOM 657 C C . TYR A 1 84 ? 6.761 9.317 -2.850 1.00 89.62 84 TYR A C 1
ATOM 659 O O . TYR A 1 84 ? 6.752 8.088 -2.809 1.00 89.62 84 TYR A O 1
ATOM 667 N N . SER A 1 85 ? 7.033 9.987 -3.963 1.00 82.62 85 SER A N 1
ATOM 668 C CA . SER A 1 85 ? 7.401 9.328 -5.215 1.00 82.62 85 SER A CA 1
ATOM 669 C C . SER A 1 85 ? 8.694 9.897 -5.758 1.00 82.62 85 SER A C 1
ATOM 671 O O . SER A 1 85 ? 8.890 11.115 -5.768 1.00 82.62 85 SER A O 1
ATOM 673 N N . ASN A 1 86 ? 9.572 9.023 -6.251 1.00 74.25 86 ASN A N 1
ATOM 674 C CA . ASN A 1 86 ? 10.793 9.476 -6.893 1.00 74.25 86 ASN A CA 1
ATOM 675 C C . ASN A 1 86 ? 10.499 10.024 -8.295 1.00 74.25 86 ASN A C 1
ATOM 677 O O . ASN A 1 86 ? 10.606 9.315 -9.291 1.00 74.25 86 ASN A O 1
ATOM 681 N N . GLN A 1 87 ? 10.131 11.301 -8.377 1.00 65.19 87 GLN A N 1
ATOM 682 C CA . GLN A 1 87 ? 9.789 11.960 -9.639 1.00 65.19 87 GLN A CA 1
ATOM 683 C C . GLN A 1 87 ? 10.971 12.069 -10.625 1.00 65.19 87 GLN A C 1
ATOM 685 O O . GLN A 1 87 ? 10.733 12.140 -11.830 1.00 65.19 87 GLN A O 1
ATOM 690 N N . TYR A 1 88 ? 12.217 11.988 -10.135 1.00 63.38 88 TYR A N 1
ATOM 691 C CA . TYR A 1 88 ? 13.453 12.183 -10.907 1.00 63.38 88 TYR A CA 1
ATOM 692 C C . TYR A 1 88 ? 14.319 10.918 -11.052 1.00 63.38 88 TYR A C 1
ATOM 694 O O . TYR A 1 88 ? 15.455 11.009 -11.511 1.00 63.38 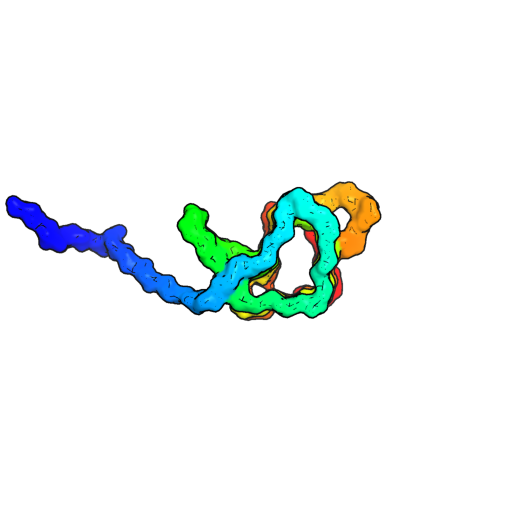88 TYR A O 1
ATOM 702 N N . ALA A 1 89 ? 13.821 9.731 -10.682 1.00 56.69 89 ALA A N 1
ATOM 703 C CA . ALA A 1 89 ? 14.522 8.470 -10.941 1.00 56.69 89 ALA A CA 1
ATOM 704 C C . ALA A 1 89 ? 14.554 8.174 -12.448 1.00 56.69 89 ALA A C 1
ATOM 706 O O . ALA A 1 89 ? 13.676 7.501 -12.979 1.00 56.69 89 ALA A O 1
ATOM 707 N N . ILE A 1 90 ? 15.578 8.690 -13.127 1.00 51.75 90 ILE A N 1
ATOM 708 C CA . ILE A 1 90 ? 15.853 8.455 -14.553 1.00 51.75 90 ILE A CA 1
ATOM 709 C C . ILE A 1 90 ? 16.349 7.013 -14.785 1.00 51.75 90 ILE A C 1
ATOM 711 O O . ILE A 1 90 ? 16.232 6.488 -15.885 1.00 51.75 90 ILE A O 1
ATOM 715 N N . ALA A 1 91 ? 16.871 6.353 -13.745 1.00 58.00 91 ALA A N 1
ATOM 716 C CA . ALA A 1 91 ? 17.559 5.069 -13.867 1.00 58.00 91 ALA A CA 1
ATOM 717 C C . ALA A 1 91 ? 16.647 3.860 -14.161 1.00 58.00 91 ALA A C 1
ATOM 719 O O . ALA A 1 91 ? 17.126 2.900 -14.756 1.00 58.00 91 ALA A O 1
ATOM 720 N N . ASN A 1 92 ? 15.364 3.877 -13.768 1.00 60.22 92 ASN A N 1
ATOM 721 C CA . ASN A 1 92 ? 14.443 2.760 -14.023 1.00 60.22 92 ASN A CA 1
ATOM 722 C C . ASN A 1 92 ? 12.975 3.237 -14.128 1.00 60.22 92 ASN A C 1
ATOM 724 O O . ASN A 1 92 ? 12.278 3.325 -13.112 1.00 60.22 92 ASN A O 1
ATOM 728 N N . PRO A 1 93 ? 12.491 3.572 -15.341 1.00 63.72 93 PRO A N 1
ATOM 729 C CA . PRO A 1 93 ? 11.118 4.033 -15.563 1.00 63.72 93 PRO A CA 1
ATOM 730 C C . PRO A 1 93 ? 10.060 2.985 -15.187 1.00 63.72 93 PRO A C 1
ATOM 732 O O . PRO A 1 93 ? 8.987 3.341 -14.697 1.00 63.72 93 PRO A O 1
ATOM 735 N N . ASP A 1 94 ? 10.379 1.700 -15.367 1.00 63.59 94 ASP A N 1
ATOM 736 C CA . ASP A 1 94 ? 9.451 0.579 -15.183 1.00 63.59 94 ASP A CA 1
ATOM 737 C C . ASP A 1 94 ? 9.214 0.242 -13.703 1.00 63.59 94 ASP A C 1
ATOM 739 O O . ASP A 1 94 ? 8.170 -0.304 -13.344 1.00 63.59 94 ASP A O 1
ATOM 743 N N . ALA A 1 95 ? 10.138 0.630 -12.816 1.00 62.00 95 ALA A N 1
ATOM 744 C CA . ALA A 1 95 ? 9.999 0.482 -11.365 1.00 62.00 95 ALA A CA 1
ATOM 745 C C . ALA A 1 95 ? 9.079 1.521 -10.704 1.00 62.00 95 ALA A C 1
ATOM 747 O O . ALA A 1 95 ? 8.926 1.521 -9.488 1.00 62.00 95 ALA A O 1
ATOM 748 N N . ARG A 1 96 ? 8.463 2.422 -11.479 1.00 67.81 96 ARG A N 1
ATOM 749 C CA . ARG A 1 96 ? 7.511 3.434 -10.976 1.00 67.81 96 ARG A CA 1
ATOM 750 C C . ARG A 1 96 ? 6.074 3.191 -11.412 1.00 67.81 96 ARG A C 1
ATOM 752 O O . ARG A 1 96 ? 5.221 4.060 -11.207 1.00 67.81 96 ARG A O 1
ATOM 759 N N . VAL A 1 97 ? 5.820 2.050 -12.032 1.00 76.94 97 VAL A N 1
ATOM 760 C CA . VAL A 1 97 ? 4.538 1.751 -12.641 1.00 76.94 97 VAL A CA 1
ATOM 761 C C . VAL A 1 97 ? 3.832 0.687 -11.822 1.00 76.94 97 VAL A C 1
ATOM 763 O O . VAL A 1 97 ? 4.297 -0.447 -11.744 1.00 76.94 97 VAL A O 1
ATOM 766 N N . PHE A 1 98 ? 2.684 1.049 -11.254 1.00 86.56 98 PHE A N 1
ATOM 767 C CA . PHE A 1 98 ? 1.709 0.048 -10.840 1.00 86.56 98 PHE A CA 1
ATOM 768 C C . PHE A 1 98 ? 1.131 -0.572 -12.106 1.00 86.56 98 PHE A C 1
ATOM 770 O O . PHE A 1 98 ? 0.601 0.148 -12.958 1.00 86.56 98 PHE A O 1
ATOM 777 N N . LYS A 1 99 ? 1.286 -1.888 -12.255 1.00 89.56 99 LYS A N 1
ATOM 778 C CA . LYS A 1 99 ? 0.823 -2.620 -13.436 1.00 89.56 99 LYS A CA 1
ATOM 779 C C . LYS A 1 99 ? -0.074 -3.779 -13.029 1.00 89.56 99 LYS A C 1
ATOM 781 O O . LYS A 1 99 ? 0.311 -4.539 -12.149 1.00 89.56 99 LYS A O 1
ATOM 786 N N . GLY A 1 100 ? -1.233 -3.922 -13.672 1.00 88.94 100 GLY A N 1
ATOM 787 C CA . GLY A 1 100 ? -2.128 -5.069 -13.456 1.00 88.94 100 GLY A CA 1
ATOM 788 C C . GLY A 1 100 ? -2.628 -5.184 -12.014 1.00 88.94 100 GLY A C 1
ATOM 789 O O . GLY A 1 100 ? -2.624 -6.269 -11.444 1.00 88.94 100 GLY A O 1
ATOM 790 N N . CYS A 1 101 ? -2.960 -4.063 -11.374 1.00 90.06 101 CYS A N 1
ATOM 791 C CA . CYS A 1 101 ? -3.429 -4.081 -9.990 1.00 90.06 101 CYS A CA 1
ATOM 792 C C . CYS A 1 101 ? -4.947 -4.302 -9.937 1.00 90.06 101 CYS A C 1
ATOM 794 O O . CYS A 1 101 ? -5.656 -4.043 -10.896 1.00 90.06 101 CYS A O 1
ATOM 796 N N . SER A 1 102 ? -5.473 -4.775 -8.813 1.00 93.50 102 SER A N 1
ATOM 797 C CA . SER A 1 102 ? -6.918 -4.852 -8.594 1.00 93.50 102 SER A CA 1
ATOM 798 C C . SER A 1 102 ? -7.248 -4.432 -7.173 1.00 93.50 102 SER A C 1
ATOM 800 O O . SER A 1 102 ? -6.738 -5.009 -6.2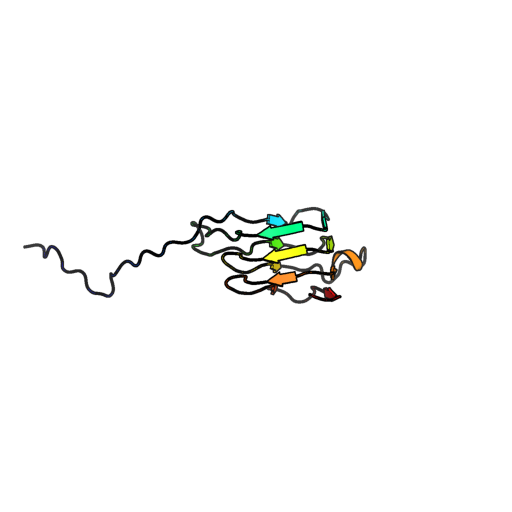11 1.00 93.50 102 SER A O 1
ATOM 802 N N . PHE A 1 103 ? -8.098 -3.416 -7.030 1.00 93.50 103 PHE A N 1
ATOM 803 C CA . PHE A 1 103 ? -8.491 -2.868 -5.734 1.00 93.50 103 PHE A CA 1
ATOM 804 C C . PHE A 1 103 ? -9.984 -3.090 -5.491 1.00 93.50 103 PHE A C 1
ATOM 806 O O . PHE A 1 103 ? -10.819 -2.363 -6.024 1.00 93.50 103 PHE A O 1
ATOM 813 N N . THR A 1 104 ? -10.353 -4.064 -4.654 1.00 94.44 104 THR A N 1
ATOM 814 C CA . THR A 1 104 ? -11.772 -4.415 -4.452 1.00 94.44 104 THR A CA 1
ATOM 815 C C . THR A 1 104 ? -12.177 -4.440 -2.980 1.00 94.44 104 THR A C 1
ATOM 817 O O . THR A 1 104 ? -11.466 -4.948 -2.125 1.00 94.44 104 THR A O 1
ATOM 820 N N . ARG A 1 105 ? -13.349 -3.883 -2.645 1.00 93.06 105 ARG A N 1
ATOM 821 C CA . ARG A 1 105 ? -13.943 -3.944 -1.287 1.00 93.06 105 ARG A CA 1
ATOM 822 C C . ARG A 1 105 ? -13.028 -3.469 -0.138 1.00 93.06 105 ARG A C 1
ATOM 824 O O . ARG A 1 105 ? -13.178 -3.900 1.003 1.00 93.06 105 ARG A O 1
ATOM 831 N N . ASN A 1 106 ? -12.101 -2.552 -0.408 1.00 92.00 106 ASN A N 1
ATOM 832 C CA . ASN A 1 106 ? -11.374 -1.835 0.643 1.00 92.00 106 ASN A CA 1
ATOM 833 C C . ASN A 1 106 ? -12.339 -0.856 1.335 1.00 92.00 106 ASN A C 1
ATOM 835 O O . ASN A 1 106 ? -13.127 -0.199 0.657 1.00 92.00 106 ASN A O 1
ATOM 839 N N . LYS A 1 107 ? -12.317 -0.755 2.674 1.00 91.06 107 LYS A N 1
ATOM 840 C CA . LYS A 1 107 ? -13.293 0.070 3.422 1.00 91.06 107 LYS A CA 1
ATOM 841 C C . LYS A 1 107 ? -13.221 1.564 3.106 1.00 91.06 107 LYS A C 1
ATOM 843 O O . LYS A 1 107 ? -14.170 2.284 3.415 1.00 91.06 107 LYS A O 1
ATOM 848 N N . ARG A 1 108 ? -12.094 2.037 2.569 1.00 90.94 108 ARG A N 1
ATOM 849 C CA . ARG A 1 108 ? -11.900 3.430 2.162 1.00 90.94 108 ARG A CA 1
ATOM 850 C C . ARG A 1 108 ? -11.550 3.516 0.672 1.00 90.94 108 ARG A C 1
ATOM 852 O O . ARG A 1 108 ? -12.443 3.332 -0.147 1.00 90.94 108 ARG A O 1
ATOM 859 N N . HIS A 1 109 ? -10.305 3.808 0.299 1.00 92.00 109 HIS A N 1
ATOM 860 C CA . HIS A 1 109 ? -9.898 3.955 -1.100 1.00 92.00 109 HIS A CA 1
ATOM 861 C C . HIS A 1 109 ? -9.149 2.713 -1.598 1.00 92.00 109 HIS A C 1
ATOM 863 O O . HIS A 1 109 ? -8.560 1.970 -0.818 1.00 92.00 109 HIS A O 1
ATOM 869 N N . GLY A 1 110 ? -9.148 2.475 -2.912 1.00 91.44 110 GLY A N 1
ATOM 870 C CA . GLY A 1 110 ? -8.279 1.455 -3.510 1.00 91.44 110 GLY A CA 1
ATOM 871 C C . GLY A 1 110 ? -6.808 1.862 -3.429 1.00 91.44 110 GLY A C 1
ATOM 872 O O . GLY A 1 110 ? -5.986 1.135 -2.876 1.00 91.44 110 GLY A O 1
ATOM 873 N N . ILE A 1 111 ? -6.518 3.081 -3.885 1.00 91.88 111 ILE A N 1
ATOM 874 C CA . ILE A 1 111 ? -5.201 3.712 -3.823 1.00 91.88 111 ILE A CA 1
ATOM 875 C C . ILE A 1 111 ? -5.322 5.156 -3.319 1.00 91.88 111 ILE A C 1
ATOM 877 O O . ILE A 1 111 ? -6.277 5.862 -3.641 1.00 91.88 111 ILE A O 1
ATOM 881 N N . SER A 1 112 ? -4.354 5.582 -2.514 1.00 92.94 112 SER A N 1
ATOM 882 C CA . SER A 1 112 ? -4.261 6.901 -1.894 1.00 92.94 112 SER A CA 1
ATOM 883 C C . SER A 1 112 ? -2.851 7.453 -2.101 1.00 92.94 112 SER A C 1
ATOM 885 O O . SER A 1 112 ? -1.863 6.790 -1.785 1.00 92.94 112 SER A O 1
ATOM 887 N N . LEU A 1 113 ? -2.746 8.657 -2.666 1.00 90.88 113 LEU A N 1
ATOM 888 C CA . LEU A 1 113 ? -1.480 9.288 -3.043 1.00 90.88 113 LEU A CA 1
ATOM 889 C C . LEU A 1 113 ? -1.348 10.629 -2.316 1.00 90.88 113 LEU A C 1
ATOM 891 O O . LEU A 1 113 ? -2.197 11.503 -2.484 1.00 90.88 113 LEU A O 1
ATOM 895 N N . LYS A 1 114 ? -0.285 10.819 -1.527 1.00 89.75 114 LYS A N 1
ATOM 896 C CA . LYS A 1 114 ? 0.007 12.125 -0.899 1.00 89.75 114 LYS A CA 1
ATOM 897 C C . LYS A 1 114 ? 0.791 13.070 -1.807 1.00 89.75 114 LYS A C 1
ATOM 899 O O . LYS A 1 114 ? 0.744 14.280 -1.602 1.00 89.75 114 LYS A O 1
ATOM 904 N N . GLN A 1 115 ? 1.502 12.530 -2.793 1.00 85.38 115 GLN A N 1
ATOM 905 C CA . GLN A 1 115 ? 2.275 13.286 -3.773 1.00 85.38 115 GLN A CA 1
ATOM 906 C C . GLN A 1 115 ? 1.971 12.778 -5.187 1.00 85.38 115 GLN A C 1
ATOM 908 O O . GLN A 1 115 ? 1.744 11.587 -5.400 1.00 85.38 115 GLN A O 1
ATOM 913 N N . MET A 1 116 ? 2.020 13.686 -6.162 1.00 77.25 116 MET A N 1
ATOM 914 C CA . MET A 1 116 ? 2.012 13.349 -7.587 1.00 77.25 116 MET A CA 1
ATOM 915 C C . MET A 1 116 ? 3.307 12.629 -8.001 1.00 77.25 116 MET A C 1
ATOM 917 O O . MET A 1 116 ? 4.352 12.790 -7.371 1.00 77.25 116 MET A O 1
ATOM 921 N N . GLY A 1 117 ? 3.258 11.875 -9.102 1.00 75.06 117 GLY A N 1
ATOM 922 C CA . GLY A 1 117 ? 4.441 11.234 -9.693 1.00 75.06 117 GLY A CA 1
ATOM 923 C C . GLY A 1 117 ? 4.431 9.705 -9.676 1.00 75.06 117 GLY A C 1
ATOM 924 O O . GLY A 1 117 ? 5.399 9.094 -10.133 1.00 75.06 117 GLY A O 1
ATOM 925 N N . VAL A 1 118 ? 3.350 9.087 -9.199 1.00 79.94 118 VAL A N 1
ATOM 926 C CA . VAL A 1 118 ? 3.068 7.666 -9.437 1.00 79.94 118 VAL A CA 1
ATOM 927 C C . VAL A 1 118 ? 2.494 7.495 -10.840 1.00 79.94 118 VAL A C 1
ATOM 929 O O . VAL A 1 118 ? 1.630 8.271 -11.244 1.00 79.94 118 VAL A O 1
ATOM 932 N N . ASN A 1 119 ? 2.967 6.485 -11.568 1.00 80.44 119 ASN A N 1
ATOM 933 C CA . ASN A 1 119 ? 2.380 6.080 -12.838 1.00 80.44 119 ASN A CA 1
ATOM 934 C C . ASN A 1 119 ? 1.588 4.781 -12.631 1.00 80.44 119 ASN A C 1
ATOM 936 O O . ASN A 1 119 ? 2.052 3.871 -11.945 1.00 80.44 119 ASN A O 1
ATOM 940 N N . ILE A 1 120 ? 0.388 4.705 -13.195 1.00 84.25 120 ILE A N 1
ATOM 941 C CA . ILE A 1 120 ? -0.502 3.547 -13.090 1.00 84.25 120 ILE A CA 1
ATOM 942 C C . ILE A 1 120 ? -0.869 3.164 -14.519 1.00 84.25 120 ILE A C 1
ATOM 944 O O . ILE A 1 120 ? -1.361 4.004 -15.270 1.00 84.25 120 ILE A O 1
ATOM 948 N N . THR A 1 121 ? -0.579 1.927 -14.918 1.00 81.62 121 THR A N 1
ATOM 949 C CA . THR A 1 121 ? -0.815 1.462 -16.293 1.00 81.62 121 THR A CA 1
ATOM 950 C C . THR A 1 121 ? -1.411 0.059 -16.324 1.00 81.62 121 THR A C 1
ATOM 952 O O . THR A 1 121 ? -1.232 -0.733 -15.400 1.00 81.62 121 THR A O 1
ATOM 955 N N . GLY A 1 122 ? -2.083 -0.267 -17.429 1.00 73.31 122 GLY A N 1
ATOM 956 C CA . GLY A 1 122 ? -2.901 -1.475 -17.527 1.00 73.31 122 GLY A CA 1
ATOM 957 C C . GLY A 1 122 ? -4.235 -1.318 -16.798 1.00 73.31 122 GLY A C 1
ATOM 958 O O . GLY A 1 122 ? -4.556 -0.236 -16.309 1.00 73.31 122 GLY A O 1
ATOM 959 N N . GLU A 1 123 ? -5.017 -2.393 -16.746 1.00 64.56 123 GLU A N 1
ATOM 960 C CA . GLU A 1 123 ? -6.227 -2.424 -15.923 1.00 64.56 123 GLU A CA 1
ATOM 961 C C . GLU A 1 123 ? -5.809 -2.390 -14.443 1.00 64.56 123 GLU A C 1
ATOM 963 O O . GLU A 1 123 ? -5.025 -3.234 -14.000 1.00 64.56 123 GLU A O 1
ATOM 968 N N . CYS A 1 124 ? -6.252 -1.348 -13.733 1.00 62.50 124 CYS A N 1
ATOM 969 C CA . CYS A 1 124 ? -6.064 -1.110 -12.300 1.00 62.50 124 CYS A CA 1
ATOM 970 C C . CYS A 1 124 ? -7.391 -0.700 -11.655 1.00 62.50 124 CYS A C 1
ATOM 972 O O . CYS A 1 124 ? -8.132 0.065 -12.316 1.00 62.50 124 CYS A O 1
#

Radius of gyration: 18.89 Å; chains: 1; bounding box: 42×28×66 Å